Protein AF-A0A0G4JYH4-F1 (afdb_monomer_lite)

pLDDT: mean 88.12, std 8.24, range [59.56, 96.5]

Foldseek 3Di:
DDLAAEEEEAEDLDVSLVVQVVSVVRHYRYDYDYDDPVSVVVRVD

InterPro domains:
  IPR036291 NAD(P)-binding domain superfamily [SSF51735] (1-43)

Structure (mmCIF, N/CA/C/O backbone):
data_AF-A0A0G4JYH4-F1
#
_entry.id   AF-A0A0G4JYH4-F1
#
loop_
_atom_site.group_PDB
_atom_site.id
_atom_site.type_symbol
_atom_site.label_atom_id
_atom_site.label_alt_id
_atom_site.label_comp_id
_atom_site.label_asym_id
_atom_site.label_entity_id
_atom_site.label_seq_id
_atom_site.pdbx_PDB_ins_code
_atom_site.Cartn_x
_atom_site.Cartn_y
_atom_site.Cartn_z
_atom_site.occupancy
_atom_site.B_iso_or_equiv
_atom_site.auth_seq_id
_atom_site.auth_comp_id
_atom_site.auth_asym_id
_atom_site.auth_atom_id
_atom_site.pdbx_PDB_model_num
ATOM 1 N N . MET A 1 1 ? -9.425 -12.635 9.614 1.00 59.56 1 MET A N 1
ATOM 2 C CA . MET A 1 1 ? -8.272 -11.745 9.852 1.00 59.56 1 MET A CA 1
ATOM 3 C C . MET A 1 1 ? -8.797 -10.335 9.683 1.00 59.56 1 MET A C 1
ATOM 5 O O . MET A 1 1 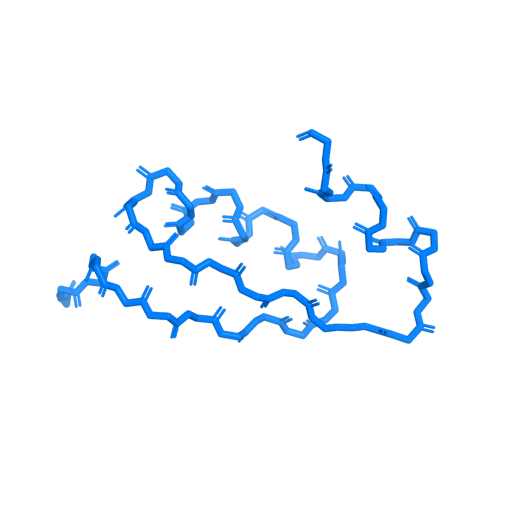? -9.381 -10.078 8.637 1.00 59.56 1 MET A O 1
ATOM 9 N N . ASP A 1 2 ? -8.702 -9.497 10.711 1.00 75.88 2 ASP A N 1
ATOM 10 C CA . ASP A 1 2 ? -9.205 -8.120 10.656 1.00 75.88 2 ASP A CA 1
ATOM 11 C C . ASP A 1 2 ? -8.121 -7.226 10.044 1.00 75.88 2 ASP A C 1
ATOM 13 O O . ASP A 1 2 ? -7.039 -7.093 10.611 1.00 75.88 2 ASP A O 1
ATOM 17 N N . ILE A 1 3 ? -8.362 -6.702 8.840 1.00 85.25 3 ILE A N 1
ATOM 18 C CA . ILE A 1 3 ? -7.394 -5.888 8.078 1.00 85.25 3 ILE A CA 1
ATOM 19 C C . ILE A 1 3 ? -8.015 -4.548 7.669 1.00 85.25 3 ILE A C 1
ATOM 21 O O . ILE A 1 3 ? -7.974 -4.129 6.512 1.00 85.25 3 ILE A O 1
ATOM 25 N N . THR A 1 4 ? -8.638 -3.893 8.640 1.00 91.62 4 THR A N 1
ATOM 26 C CA . THR A 1 4 ? -9.231 -2.552 8.546 1.00 91.62 4 THR A CA 1
ATOM 27 C C . THR A 1 4 ? -8.500 -1.603 9.499 1.00 91.62 4 THR A C 1
ATOM 29 O O . THR A 1 4 ? -7.853 -2.069 10.434 1.00 91.62 4 THR A O 1
ATOM 32 N N . ASP A 1 5 ? -8.565 -0.289 9.260 1.00 94.25 5 ASP A N 1
ATOM 33 C CA . ASP A 1 5 ? -7.923 0.754 10.089 1.00 94.25 5 ASP A CA 1
ATOM 34 C C . ASP A 1 5 ? -6.398 0.614 10.297 1.00 94.25 5 ASP A C 1
ATOM 36 O O . ASP A 1 5 ? -5.817 1.159 11.236 1.00 94.25 5 ASP A O 1
ATOM 40 N N . ASN A 1 6 ? -5.701 -0.074 9.390 1.00 95.75 6 ASN A N 1
ATOM 41 C CA . ASN A 1 6 ? -4.245 -0.200 9.443 1.00 95.75 6 ASN A CA 1
ATOM 42 C C . ASN A 1 6 ? -3.538 0.826 8.549 1.00 95.75 6 ASN A C 1
ATOM 44 O O . ASN A 1 6 ? -4.109 1.383 7.608 1.00 95.75 6 ASN A O 1
ATOM 48 N N . THR A 1 7 ? -2.238 1.011 8.802 1.00 96.50 7 THR A N 1
ATOM 49 C CA . THR A 1 7 ? -1.314 1.617 7.834 1.00 96.50 7 THR A CA 1
ATOM 50 C C . THR A 1 7 ? -0.523 0.518 7.132 1.00 96.50 7 THR A C 1
ATOM 52 O O . THR A 1 7 ? 0.184 -0.247 7.784 1.00 96.50 7 THR A O 1
ATOM 55 N N . ILE A 1 8 ? -0.636 0.435 5.807 1.00 94.56 8 ILE A N 1
ATOM 56 C CA . ILE A 1 8 ? -0.059 -0.645 4.998 1.00 94.56 8 ILE A CA 1
ATOM 57 C C . ILE A 1 8 ? 0.955 -0.060 4.011 1.00 94.56 8 ILE A C 1
ATOM 59 O O . ILE A 1 8 ? 0.614 0.815 3.217 1.00 94.56 8 ILE A O 1
ATOM 63 N N . LEU A 1 9 ? 2.192 -0.569 4.041 1.00 94.88 9 LEU A N 1
ATOM 64 C CA . LEU A 1 9 ? 3.230 -0.261 3.055 1.00 94.88 9 LEU A CA 1
ATOM 65 C C . LEU A 1 9 ? 3.209 -1.296 1.926 1.00 94.88 9 LEU A C 1
ATOM 67 O O . LEU A 1 9 ? 3.466 -2.477 2.154 1.00 94.88 9 LEU A O 1
ATOM 71 N N . ILE A 1 10 ? 2.963 -0.843 0.700 1.00 92.69 10 ILE A N 1
ATOM 72 C CA . ILE A 1 10 ? 3.021 -1.656 -0.517 1.00 92.69 10 ILE A CA 1
ATOM 73 C C . ILE A 1 10 ? 4.240 -1.232 -1.330 1.00 92.69 10 ILE A C 1
ATOM 75 O O . ILE A 1 10 ? 4.415 -0.054 -1.638 1.00 92.69 10 ILE A O 1
ATOM 79 N N . THR A 1 11 ? 5.089 -2.187 -1.708 1.00 92.12 11 THR A N 1
ATOM 80 C CA . THR A 1 11 ? 6.234 -1.924 -2.586 1.00 92.12 11 THR A CA 1
ATOM 81 C C . THR A 1 11 ? 5.929 -2.353 -4.026 1.00 92.12 11 THR A C 1
ATOM 83 O O . THR A 1 11 ? 5.402 -3.434 -4.275 1.00 92.12 11 THR A O 1
ATOM 86 N N . GLY A 1 12 ? 6.267 -1.495 -4.994 1.00 83.19 12 GLY A N 1
ATOM 87 C CA . GLY A 1 12 ? 6.057 -1.720 -6.429 1.00 83.19 12 GLY A CA 1
ATOM 88 C C . GLY A 1 12 ? 4.654 -1.343 -6.938 1.00 83.19 12 GLY A C 1
ATOM 89 O O . GLY A 1 12 ? 3.650 -1.843 -6.455 1.00 83.19 12 G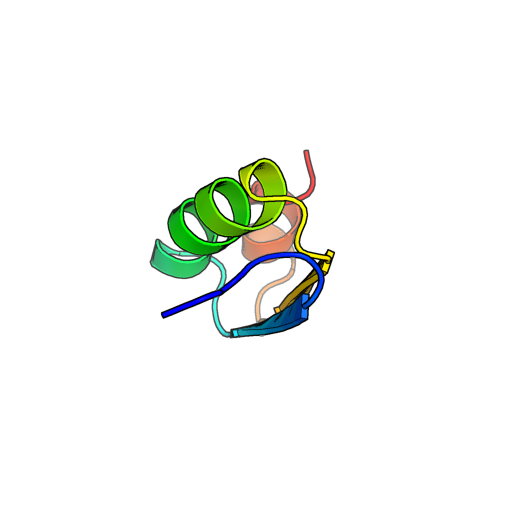LY A O 1
ATOM 90 N N . GLY A 1 13 ? 4.577 -0.498 -7.976 1.00 72.81 13 GLY A N 1
ATOM 91 C CA . GLY A 1 13 ? 3.310 0.061 -8.494 1.00 72.81 13 GLY A CA 1
ATOM 92 C C . GLY A 1 13 ? 2.531 -0.793 -9.508 1.00 72.81 13 GLY A C 1
ATOM 93 O O . GLY A 1 13 ? 1.484 -0.372 -9.965 1.00 72.81 13 GLY A O 1
ATOM 94 N N . GLY A 1 14 ? 3.020 -1.980 -9.897 1.00 80.75 14 GLY A N 1
ATOM 95 C CA . GLY A 1 14 ? 2.309 -2.874 -10.833 1.00 80.75 14 GLY A CA 1
ATOM 96 C C . GLY A 1 14 ? 1.109 -3.570 -10.178 1.00 80.75 14 GLY A C 1
ATOM 97 O O . GLY A 1 14 ? 0.039 -2.993 -10.042 1.00 80.75 14 GLY A O 1
ATOM 98 N N . ILE A 1 15 ? 1.306 -4.810 -9.712 1.00 82.19 15 ILE A N 1
ATOM 99 C CA . ILE A 1 15 ? 0.292 -5.552 -8.929 1.00 82.19 15 ILE A CA 1
ATOM 100 C C . ILE A 1 15 ? -0.104 -4.774 -7.663 1.00 82.19 15 ILE A C 1
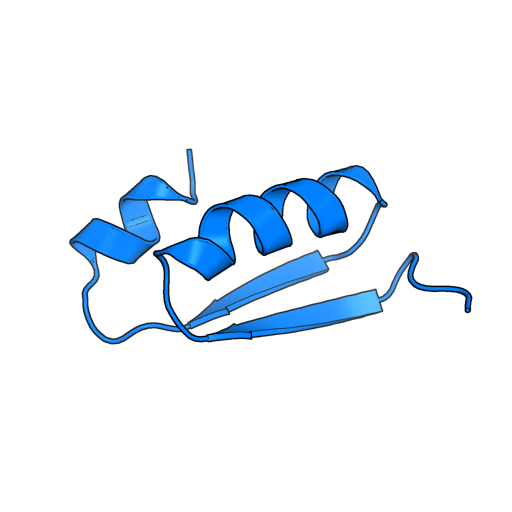ATOM 102 O O . ILE A 1 15 ? -1.257 -4.820 -7.233 1.00 82.19 15 ILE A O 1
ATOM 106 N N . GLY A 1 16 ? 0.836 -4.003 -7.105 1.00 87.19 16 GLY A N 1
ATOM 107 C CA . GLY A 1 16 ? 0.601 -3.156 -5.941 1.00 87.19 16 GLY A CA 1
ATOM 108 C C . GLY A 1 16 ? -0.525 -2.137 -6.119 1.00 87.19 16 GLY A C 1
ATOM 109 O O . GLY A 1 16 ? -1.129 -1.780 -5.116 1.00 87.19 16 GLY A O 1
ATOM 110 N N . ARG A 1 17 ? -0.881 -1.740 -7.354 1.00 88.00 17 ARG A N 1
ATOM 111 C CA . ARG A 1 17 ? -2.042 -0.873 -7.630 1.00 88.00 17 ARG A CA 1
ATOM 112 C C . ARG A 1 17 ? -3.351 -1.514 -7.176 1.00 88.00 17 ARG A C 1
ATOM 114 O O . ARG A 1 17 ? -4.072 -0.932 -6.377 1.00 88.00 17 ARG A O 1
ATOM 121 N N . GLY A 1 18 ? -3.626 -2.737 -7.631 1.00 89.44 18 GLY A N 1
ATOM 122 C CA . GLY A 1 18 ? -4.858 -3.444 -7.270 1.00 89.44 18 GLY A CA 1
ATOM 123 C C . GLY A 1 18 ? -4.931 -3.743 -5.772 1.00 89.44 18 GLY A C 1
ATOM 124 O O . GLY A 1 18 ? -5.985 -3.617 -5.160 1.00 89.44 18 GLY A O 1
ATOM 125 N N . LEU A 1 19 ? -3.792 -4.069 -5.152 1.00 91.44 19 LEU A N 1
ATOM 126 C CA . LEU A 1 19 ? -3.710 -4.228 -3.698 1.00 91.44 19 LEU A CA 1
ATOM 127 C C . LEU A 1 19 ? -3.997 -2.907 -2.970 1.00 91.44 19 LEU A C 1
ATOM 129 O O . LEU A 1 19 ? -4.764 -2.900 -2.010 1.00 91.44 19 LEU A O 1
ATOM 133 N N . ALA A 1 20 ? -3.423 -1.795 -3.435 1.00 92.25 20 ALA A N 1
ATOM 134 C CA . ALA A 1 20 ? -3.640 -0.481 -2.843 1.00 92.25 20 ALA A CA 1
ATOM 135 C 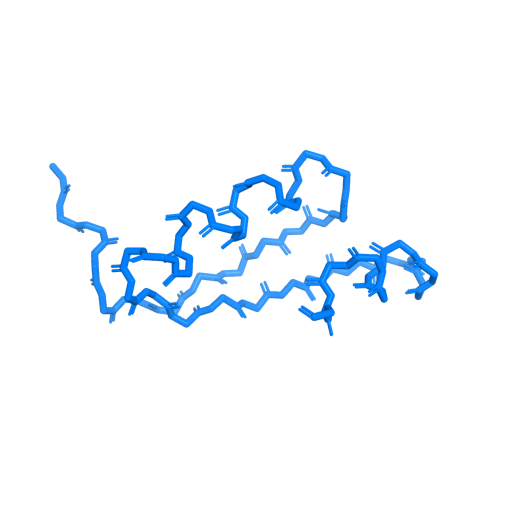C . ALA A 1 20 ? -5.111 -0.060 -2.905 1.00 92.25 20 ALA A C 1
ATOM 137 O O . ALA A 1 20 ? -5.656 0.346 -1.883 1.00 92.25 20 ALA A O 1
ATOM 138 N N . GLU A 1 21 ? -5.773 -0.236 -4.051 1.00 91.50 21 GLU A N 1
ATOM 139 C CA . GLU A 1 21 ? -7.207 0.042 -4.217 1.00 91.50 21 GLU A CA 1
ATOM 140 C C . GLU A 1 21 ? -8.055 -0.784 -3.236 1.00 91.50 21 GLU A C 1
ATOM 142 O O . G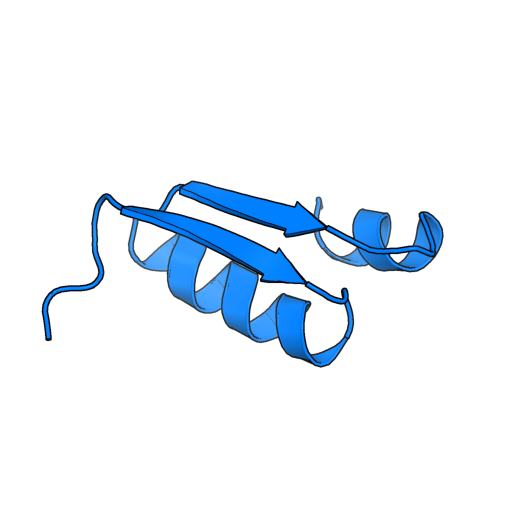LU A 1 21 ? -8.866 -0.248 -2.482 1.00 91.50 21 GLU A O 1
ATOM 147 N N . VAL A 1 22 ? -7.819 -2.098 -3.186 1.00 92.50 22 VAL A N 1
ATOM 148 C CA . VAL A 1 22 ? -8.561 -3.048 -2.341 1.00 92.50 22 VAL A CA 1
ATOM 149 C C . VAL A 1 22 ? -8.411 -2.736 -0.851 1.00 92.50 22 VAL A C 1
ATOM 151 O O . VAL A 1 22 ? -9.386 -2.871 -0.102 1.00 92.50 22 VAL A O 1
ATOM 154 N N . PHE A 1 23 ? -7.214 -2.342 -0.407 1.00 93.38 23 PHE A N 1
ATOM 155 C CA . PHE A 1 23 ? -6.961 -1.984 0.989 1.00 93.38 23 PHE A CA 1
ATOM 156 C C . PHE A 1 23 ? -7.456 -0.585 1.338 1.00 93.38 23 PHE A C 1
ATOM 158 O O . PHE A 1 23 ? -7.977 -0.399 2.439 1.00 93.38 23 PHE A O 1
ATOM 165 N N . HIS A 1 24 ? -7.360 0.368 0.411 1.00 92.31 24 HIS A N 1
ATOM 166 C CA . HIS A 1 24 ? -7.871 1.716 0.615 1.00 92.31 24 HIS A CA 1
ATOM 167 C C . HIS A 1 24 ? -9.397 1.724 0.761 1.00 92.31 24 HIS A C 1
ATOM 169 O O . HIS A 1 24 ? -9.915 2.279 1.726 1.00 92.31 24 HIS A O 1
ATOM 175 N N . VAL A 1 25 ? -10.114 1.002 -0.110 1.00 93.00 25 VAL A N 1
ATOM 176 C CA . VAL A 1 25 ? -11.579 0.830 -0.019 1.00 93.00 25 VAL A CA 1
ATOM 177 C C . VAL A 1 25 ? -12.000 0.153 1.292 1.00 93.00 25 VAL A C 1
ATOM 179 O O . VAL A 1 25 ? -13.093 0.394 1.795 1.00 93.00 25 VAL A O 1
ATOM 182 N N . ARG A 1 26 ? -11.125 -0.661 1.892 1.00 94.00 26 ARG A N 1
ATOM 183 C CA . ARG A 1 26 ? -11.332 -1.280 3.214 1.00 94.00 26 ARG A CA 1
ATOM 184 C C . ARG A 1 26 ? -11.014 -0.351 4.397 1.00 94.00 26 ARG A C 1
ATOM 186 O O . ARG A 1 26 ? -10.935 -0.829 5.524 1.00 94.00 26 ARG A O 1
ATOM 193 N N . GLY A 1 27 ? -10.808 0.944 4.161 1.00 93.81 27 GLY A N 1
ATOM 194 C CA . GLY A 1 27 ? -10.552 1.936 5.210 1.00 93.81 27 GLY A CA 1
ATOM 195 C C . GLY A 1 27 ? -9.107 1.973 5.708 1.00 93.81 27 GLY A C 1
ATOM 196 O O . GLY A 1 27 ? -8.826 2.594 6.725 1.00 93.81 27 GLY A O 1
ATOM 197 N N . ASN A 1 28 ? -8.169 1.323 5.016 1.00 95.88 28 ASN A N 1
ATOM 198 C CA . ASN A 1 28 ? -6.763 1.389 5.406 1.00 95.88 28 ASN A CA 1
ATOM 199 C C . ASN A 1 28 ? -6.084 2.628 4.819 1.00 95.88 28 ASN A C 1
ATOM 201 O O . ASN A 1 28 ? -6.359 3.062 3.693 1.00 95.88 28 ASN A O 1
ATOM 205 N N . ARG A 1 29 ? -5.095 3.137 5.552 1.00 95.19 29 ARG A N 1
ATOM 206 C CA . ARG A 1 29 ? -4.134 4.100 5.026 1.00 95.19 29 ARG A CA 1
ATOM 207 C C . ARG A 1 29 ? -3.058 3.342 4.259 1.00 95.19 29 ARG A C 1
ATOM 209 O O . ARG A 1 29 ? -2.286 2.584 4.841 1.00 95.19 29 ARG A O 1
ATOM 216 N N . VAL A 1 30 ? -2.983 3.559 2.953 1.00 94.31 30 VAL A N 1
ATOM 217 C CA . VAL A 1 30 ? -2.016 2.869 2.095 1.00 94.31 30 VAL A CA 1
ATOM 218 C C . VAL A 1 30 ? -0.864 3.805 1.746 1.00 94.31 30 VAL A C 1
ATOM 220 O O . VAL A 1 30 ? -1.078 4.938 1.324 1.00 94.31 30 VAL A O 1
ATOM 223 N N . ILE A 1 31 ? 0.365 3.325 1.922 1.00 94.25 31 ILE A N 1
ATOM 224 C CA . ILE A 1 31 ? 1.599 3.984 1.489 1.00 94.25 31 ILE A CA 1
ATOM 225 C C . ILE A 1 31 ? 2.206 3.121 0.388 1.00 94.25 31 ILE A C 1
ATOM 227 O O . ILE A 1 31 ? 2.440 1.933 0.597 1.00 94.25 31 ILE A O 1
ATOM 231 N N . ILE A 1 32 ? 2.485 3.706 -0.776 1.00 91.69 32 ILE A N 1
ATOM 232 C CA . ILE A 1 32 ? 3.081 2.983 -1.904 1.00 91.69 32 IL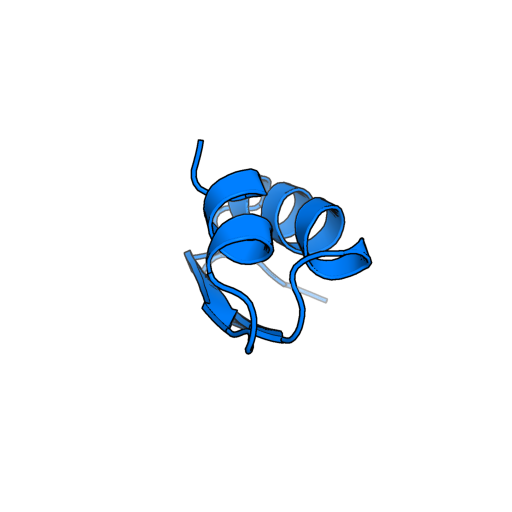E A CA 1
ATOM 233 C C . ILE A 1 32 ? 4.506 3.480 -2.119 1.00 91.69 32 ILE A C 1
ATOM 235 O O . ILE A 1 32 ? 4.735 4.673 -2.296 1.00 91.69 32 ILE A O 1
ATOM 239 N N . ALA A 1 33 ? 5.466 2.559 -2.124 1.00 92.81 33 ALA A N 1
ATOM 240 C CA . ALA A 1 33 ? 6.872 2.851 -2.368 1.00 92.81 33 ALA A CA 1
ATOM 241 C C . ALA A 1 33 ? 7.357 2.176 -3.655 1.00 92.81 33 ALA A C 1
ATOM 243 O O . ALA A 1 33 ? 7.062 1.013 -3.933 1.00 92.81 33 ALA A O 1
ATOM 244 N N . GLY A 1 34 ? 8.149 2.884 -4.455 1.00 90.56 34 GLY A N 1
ATOM 245 C CA . GLY A 1 34 ? 8.652 2.363 -5.720 1.00 90.56 34 GLY A CA 1
ATOM 246 C C . GLY A 1 34 ? 9.799 3.190 -6.279 1.00 90.56 34 GLY A C 1
ATOM 247 O O . GLY A 1 34 ? 10.022 4.324 -5.876 1.00 90.56 34 GLY A O 1
ATOM 248 N N . ARG A 1 35 ? 10.542 2.599 -7.222 1.00 91.19 35 ARG A N 1
ATOM 249 C CA . ARG A 1 35 ? 11.717 3.242 -7.838 1.00 91.19 35 ARG A CA 1
ATOM 250 C C . ARG A 1 35 ? 11.380 4.170 -9.005 1.00 91.19 35 ARG A C 1
ATOM 252 O O . ARG A 1 35 ? 12.180 5.029 -9.339 1.00 91.19 35 ARG A O 1
ATOM 259 N N . ARG A 1 36 ? 10.249 3.945 -9.677 1.00 90.50 36 ARG A N 1
ATOM 260 C CA . ARG A 1 36 ? 9.850 4.683 -10.884 1.00 90.50 36 ARG A CA 1
ATOM 261 C C . ARG A 1 36 ? 8.667 5.571 -10.547 1.00 90.50 36 ARG A C 1
ATOM 263 O O . ARG A 1 36 ? 7.603 5.043 -10.237 1.00 90.50 36 ARG A O 1
ATOM 270 N N . LEU A 1 37 ? 8.866 6.882 -10.630 1.00 88.50 37 LEU A N 1
ATOM 271 C CA . LEU A 1 37 ? 7.846 7.871 -10.291 1.00 88.50 37 LEU A CA 1
ATOM 272 C C . LEU A 1 37 ? 6.612 7.757 -11.192 1.00 88.50 37 LEU A C 1
ATOM 274 O O . LEU A 1 37 ? 5.501 7.745 -10.684 1.00 88.50 37 LEU A O 1
ATOM 278 N N . GLU A 1 38 ? 6.802 7.567 -12.498 1.00 88.38 38 GLU A N 1
ATOM 279 C CA . GLU A 1 38 ? 5.704 7.398 -13.467 1.00 88.38 38 GLU A CA 1
ATOM 280 C C . GLU A 1 38 ? 4.724 6.290 -13.045 1.00 88.38 38 GLU A C 1
ATOM 282 O O . GLU A 1 38 ? 3.516 6.488 -13.034 1.00 88.38 38 GLU A O 1
ATOM 287 N N . ARG A 1 39 ? 5.257 5.158 -12.569 1.00 86.38 39 ARG A N 1
ATOM 288 C CA . ARG A 1 39 ? 4.469 4.006 -12.098 1.00 86.38 39 ARG A CA 1
ATOM 289 C C . ARG A 1 39 ? 3.801 4.226 -10.744 1.00 86.38 39 ARG A C 1
ATOM 291 O O . ARG A 1 39 ? 2.885 3.488 -10.410 1.00 86.38 39 ARG A O 1
ATOM 298 N N . LEU A 1 40 ? 4.309 5.148 -9.928 1.00 88.25 40 LEU A N 1
ATOM 299 C CA . LEU A 1 40 ? 3.653 5.543 -8.680 1.00 88.25 40 LEU A CA 1
ATOM 300 C C . LEU A 1 40 ? 2.526 6.531 -8.967 1.00 88.25 40 LEU A C 1
ATOM 302 O O . LEU A 1 40 ? 1.449 6.392 -8.396 1.00 88.25 40 LEU A O 1
ATOM 306 N N . ASN A 1 41 ? 2.760 7.464 -9.893 1.00 87.12 41 ASN A N 1
ATOM 307 C CA . ASN A 1 41 ? 1.759 8.428 -10.320 1.00 87.12 41 ASN A CA 1
ATOM 308 C C . ASN A 1 41 ? 0.516 7.724 -10.858 1.00 87.12 41 ASN A C 1
ATOM 310 O O . ASN A 1 41 ? -0.564 8.138 -10.474 1.00 87.12 41 ASN A O 1
ATOM 314 N N . GLU A 1 42 ? 0.666 6.634 -11.629 1.00 84.00 42 GLU A N 1
ATOM 315 C CA . GLU A 1 42 ? -0.425 5.754 -12.114 1.00 84.00 42 GLU A CA 1
ATOM 316 C C . GLU A 1 42 ? -1.411 5.260 -11.026 1.00 84.00 42 GLU A C 1
ATOM 318 O O . GLU A 1 42 ? -2.482 4.740 -11.340 1.00 84.00 42 GLU A O 1
ATOM 323 N N . VAL A 1 43 ? -1.039 5.347 -9.744 1.00 80.94 43 VAL A N 1
ATOM 324 C CA . VAL A 1 43 ? -1.839 4.847 -8.616 1.00 80.94 43 VAL A CA 1
ATOM 325 C C . VAL A 1 43 ? -2.439 5.972 -7.766 1.00 80.94 43 VAL A C 1
ATOM 327 O O . VAL A 1 43 ? -3.394 5.732 -7.037 1.00 80.94 43 VAL A O 1
ATOM 330 N N . THR A 1 44 ? -1.906 7.194 -7.833 1.00 72.56 44 THR A N 1
ATOM 331 C CA . THR A 1 44 ? -2.313 8.326 -6.976 1.00 72.56 44 THR A CA 1
ATOM 332 C C . THR A 1 44 ? -3.333 9.255 -7.646 1.00 72.56 44 THR A C 1
ATOM 334 O O . THR A 1 44 ? -3.263 10.468 -7.454 1.00 72.56 44 THR A O 1
ATOM 337 N N . HIS A 1 45 ? -4.218 8.711 -8.484 1.00 62.12 45 HIS A N 1
ATOM 338 C CA . HIS A 1 45 ? -5.257 9.464 -9.201 1.00 62.12 45 HIS A CA 1
ATOM 339 C C . HIS A 1 45 ? -6.565 9.537 -8.419 1.00 62.12 45 HIS A C 1
ATOM 341 O O . HIS A 1 45 ? -6.910 8.520 -7.775 1.00 62.12 45 HIS A O 1
#

Sequence (45 aa):
MDITDNTILITGGGIGRGLAEVFHVRGNRVIIAGRRLERLNEVTH

Radius of gyration: 10.32 Å; chains: 1; bounding box: 23×21×24 Å

Secondary structure (DSSP, 8-state):
---SS-EEEEE-SSHHHHHHHHHHHTT-EEEEE-S-HHHHHTT--

Organism: NCBI:txid1109412